Protein AF-A0A969A636-F1 (afdb_monomer_lite)

Sequence (161 aa):
MHFNLGNSLRYCGRSLQAIEFYQQSLEIAREIGDRQGEAACLGNLGIAYYALGQHQRALDFQQQSLEIDREIGDRHGEAISLFNKGNDLARVGQKWEAQAAYKAARSLYKDLGLQKEVEQCDTAIRELGQKVVVIPKQAPAIGGEPSKKRSRRRRPKWFGF

Secondary structure (DSSP, 8-state):
--HHHHHHHHHHHHHHHHHHHHHHHHHHHHHHT-HHHHHHHHHHHHHHHHHTT-HHHHHHHHHHHHHHHHHHT-HHHHHHHHHHHHHHHHHHT-HHHHHHHHHHHHHHHHHTT-HHHHHHHHHHHHHHHS-------PPP---------------------

Structure (mmCIF, N/CA/C/O backbone):
data_AF-A0A969A636-F1
#
_entry.id   AF-A0A969A636-F1
#
loop_
_atom_site.group_PDB
_atom_site.id
_atom_site.type_symbol
_atom_site.label_atom_id
_atom_site.label_alt_id
_atom_site.label_comp_id
_atom_site.label_asym_id
_atom_site.label_entity_id
_atom_site.label_seq_id
_atom_site.pdbx_PDB_ins_code
_atom_site.Cartn_x
_atom_site.Cartn_y
_atom_site.Cartn_z
_atom_site.occupancy
_atom_site.B_iso_or_equiv
_atom_site.auth_seq_id
_atom_site.auth_comp_id
_atom_site.auth_asym_id
_atom_site.auth_atom_id
_atom_site.pdbx_PDB_model_num
ATOM 1 N N . MET A 1 1 ? 15.704 27.207 -17.470 1.00 41.91 1 MET A N 1
ATOM 2 C CA . MET A 1 1 ? 15.355 25.880 -16.911 1.00 41.91 1 MET A CA 1
ATOM 3 C C . MET A 1 1 ? 14.656 26.017 -15.546 1.00 41.91 1 MET A C 1
ATOM 5 O O . MET A 1 1 ? 15.182 25.546 -14.551 1.00 41.91 1 MET A O 1
ATOM 9 N N . HIS A 1 2 ? 13.474 26.651 -15.469 1.00 50.44 2 HIS A N 1
ATOM 10 C CA . HIS A 1 2 ? 12.777 26.898 -14.182 1.00 50.44 2 HIS A CA 1
ATOM 11 C C . HIS A 1 2 ? 11.460 26.119 -14.010 1.00 50.44 2 HIS A C 1
ATOM 13 O O . HIS A 1 2 ? 10.921 26.057 -12.910 1.00 50.44 2 HIS A O 1
ATOM 19 N N . PHE A 1 3 ? 10.960 25.470 -15.068 1.00 53.16 3 PHE A N 1
ATOM 20 C CA . PHE A 1 3 ? 9.643 24.822 -15.055 1.00 53.16 3 PHE A CA 1
ATOM 21 C C . PHE A 1 3 ? 9.622 23.481 -14.291 1.00 53.16 3 PHE A C 1
ATOM 23 O O . PHE A 1 3 ? 8.619 23.130 -13.676 1.00 53.16 3 PHE A O 1
ATOM 30 N N . ASN A 1 4 ? 10.747 22.756 -14.254 1.00 57.81 4 ASN A N 1
ATOM 31 C CA . ASN A 1 4 ? 10.824 21.453 -13.581 1.00 57.81 4 ASN A CA 1
ATOM 32 C C . ASN A 1 4 ? 10.950 21.578 -12.057 1.00 57.81 4 ASN A C 1
ATOM 34 O O . ASN A 1 4 ? 10.349 20.790 -11.336 1.00 57.81 4 ASN A O 1
ATOM 38 N N . LEU A 1 5 ? 11.655 22.600 -11.556 1.00 61.03 5 LEU A N 1
ATOM 39 C CA . LEU A 1 5 ? 11.832 22.799 -10.114 1.00 61.03 5 LEU A CA 1
ATOM 40 C C . LEU A 1 5 ? 10.508 23.177 -9.431 1.00 61.03 5 LEU A C 1
ATOM 42 O O . LEU A 1 5 ? 10.182 22.631 -8.382 1.00 61.03 5 LEU A O 1
ATOM 46 N N . GLY A 1 6 ? 9.709 24.047 -10.062 1.00 65.56 6 GLY A N 1
ATOM 47 C CA . GLY A 1 6 ? 8.387 24.426 -9.554 1.00 65.56 6 GLY A CA 1
ATOM 48 C C . GLY A 1 6 ? 7.403 23.253 -9.505 1.00 65.56 6 GLY A C 1
ATOM 49 O O . GLY A 1 6 ? 6.619 23.150 -8.564 1.00 65.56 6 GLY A O 1
ATOM 50 N N . ASN A 1 7 ? 7.475 22.329 -10.469 1.00 61.97 7 ASN A N 1
ATOM 51 C CA . ASN A 1 7 ? 6.666 21.111 -10.439 1.00 61.97 7 ASN A CA 1
ATOM 52 C C . ASN A 1 7 ? 7.138 20.155 -9.341 1.00 61.97 7 ASN A C 1
ATOM 54 O O . ASN A 1 7 ? 6.311 19.739 -8.538 1.00 61.97 7 ASN A O 1
ATOM 58 N N . SER A 1 8 ? 8.439 19.874 -9.231 1.00 62.44 8 SER A N 1
ATOM 59 C CA . SER A 1 8 ? 8.969 19.005 -8.170 1.00 62.44 8 SER A CA 1
ATOM 60 C C . SER A 1 8 ? 8.663 19.533 -6.767 1.00 62.44 8 SER A C 1
ATOM 62 O O . SER A 1 8 ? 8.263 18.760 -5.902 1.00 62.44 8 SER A O 1
ATOM 64 N N . LEU A 1 9 ? 8.771 20.847 -6.545 1.00 64.31 9 LEU A N 1
ATOM 65 C CA . LEU A 1 9 ? 8.415 21.476 -5.269 1.00 64.31 9 LEU A CA 1
ATOM 66 C C . LEU A 1 9 ? 6.912 21.392 -4.984 1.00 64.31 9 LEU A C 1
ATOM 68 O O . LEU A 1 9 ? 6.524 21.078 -3.863 1.00 64.31 9 LEU A O 1
ATOM 72 N N . ARG A 1 10 ? 6.056 21.607 -5.994 1.00 63.31 10 ARG A N 1
ATOM 73 C CA . ARG A 1 10 ? 4.600 21.433 -5.854 1.00 63.31 10 ARG A CA 1
ATOM 74 C C . ARG A 1 10 ? 4.212 19.987 -5.557 1.00 63.31 10 ARG A C 1
ATOM 76 O O . ARG A 1 10 ? 3.324 19.774 -4.738 1.00 63.31 10 ARG A O 1
ATOM 83 N N . TYR A 1 11 ? 4.850 19.014 -6.206 1.00 63.75 11 TYR A N 1
ATOM 84 C CA . TYR A 1 11 ? 4.617 17.593 -5.942 1.00 63.75 11 TYR A CA 1
ATOM 85 C C . TYR A 1 11 ? 5.062 17.218 -4.529 1.00 63.75 11 TYR A C 1
ATOM 87 O O . TYR A 1 11 ? 4.274 16.650 -3.784 1.00 63.75 11 TYR A O 1
ATOM 95 N N . CYS A 1 12 ? 6.271 17.615 -4.125 1.00 68.31 12 CYS A N 1
ATOM 96 C CA . CYS A 1 12 ? 6.794 17.325 -2.792 1.00 68.31 12 CYS A CA 1
ATOM 97 C C . CYS A 1 12 ? 5.945 17.984 -1.690 1.00 68.31 12 CYS A C 1
ATOM 99 O O . CYS A 1 12 ? 5.570 17.329 -0.723 1.00 68.31 12 CYS A O 1
ATOM 101 N N . GLY A 1 13 ? 5.552 19.250 -1.878 1.00 75.50 13 GLY A N 1
ATOM 102 C CA . GLY A 1 13 ? 4.687 19.968 -0.939 1.00 75.50 13 GLY A CA 1
ATOM 103 C C . GLY A 1 13 ? 3.303 19.332 -0.783 1.00 75.50 13 GLY A C 1
ATOM 104 O O . GLY A 1 13 ? 2.821 19.194 0.336 1.00 75.50 13 GLY A O 1
ATOM 105 N N . ARG A 1 14 ? 2.687 18.872 -1.881 1.00 76.81 14 ARG A N 1
ATOM 106 C CA . ARG A 1 14 ? 1.393 18.167 -1.829 1.00 76.81 14 ARG A CA 1
ATOM 107 C C . ARG A 1 14 ? 1.501 16.797 -1.166 1.00 76.81 14 ARG A C 1
ATOM 109 O O . ARG A 1 14 ? 0.616 16.438 -0.400 1.00 76.81 14 ARG A O 1
ATOM 116 N N . SER A 1 15 ? 2.571 16.050 -1.435 1.00 77.06 15 SER A N 1
ATOM 117 C CA . SER A 1 15 ? 2.792 14.744 -0.806 1.00 77.06 15 SER A CA 1
ATOM 118 C C . SER A 1 15 ? 3.007 14.862 0.703 1.00 77.06 15 SER A C 1
ATOM 120 O O . SER A 1 15 ? 2.487 14.041 1.448 1.00 77.06 15 SER A O 1
ATOM 122 N N . LEU A 1 16 ? 3.720 15.895 1.167 1.00 84.94 16 LEU A N 1
ATOM 123 C CA . LEU A 1 16 ? 3.909 16.148 2.600 1.00 84.94 16 LEU A CA 1
ATOM 124 C C . LEU A 1 16 ? 2.592 16.514 3.297 1.00 84.94 16 LEU A C 1
ATOM 126 O O . LEU A 1 16 ? 2.274 15.929 4.326 1.00 84.94 16 LEU A O 1
ATOM 130 N N . GLN A 1 17 ? 1.788 17.393 2.693 1.00 86.38 17 GLN A N 1
ATOM 131 C CA . GLN A 1 17 ? 0.454 17.725 3.212 1.00 86.38 17 GLN A CA 1
ATOM 132 C C . GLN A 1 17 ? -0.472 16.502 3.258 1.00 86.38 17 GLN A C 1
ATOM 134 O O . GLN A 1 17 ? -1.219 16.323 4.216 1.00 86.38 17 GLN A O 1
ATOM 139 N N . ALA A 1 18 ? -0.413 15.638 2.240 1.00 86.44 18 ALA A N 1
ATOM 140 C CA . ALA A 1 18 ? -1.184 14.400 2.222 1.00 86.44 18 ALA A CA 1
ATOM 141 C C . ALA A 1 18 ? -0.760 13.448 3.352 1.00 86.44 18 ALA A C 1
ATOM 143 O O . ALA A 1 18 ? -1.617 12.842 3.983 1.00 86.44 18 ALA A O 1
ATOM 144 N N . ILE A 1 19 ? 0.542 13.343 3.640 1.00 90.69 19 ILE A N 1
ATOM 145 C CA . ILE A 1 19 ? 1.048 12.523 4.750 1.00 90.69 19 ILE A CA 1
ATOM 146 C C . ILE A 1 19 ? 0.512 13.020 6.091 1.00 90.69 19 ILE A C 1
ATOM 148 O O . ILE A 1 19 ? 0.011 12.209 6.862 1.00 90.69 19 ILE A O 1
ATOM 152 N N . GLU A 1 20 ? 0.575 14.326 6.357 1.00 90.56 20 GLU A N 1
ATOM 153 C CA . GLU A 1 20 ? 0.043 14.900 7.601 1.00 90.56 20 GLU A CA 1
ATOM 154 C C . GLU A 1 20 ? -1.457 14.610 7.751 1.00 90.56 20 GLU A C 1
ATOM 156 O O . GLU A 1 20 ? -1.899 14.144 8.800 1.00 90.56 20 GLU A O 1
ATOM 161 N N . PHE A 1 21 ? -2.230 14.800 6.677 1.00 91.44 21 PHE A N 1
ATOM 162 C CA . PHE A 1 21 ? -3.664 14.520 6.679 1.00 91.44 21 PHE A CA 1
ATOM 163 C C . PHE A 1 21 ? -3.973 13.037 6.928 1.00 91.44 21 PHE A C 1
ATOM 165 O O . PHE A 1 21 ? -4.818 12.711 7.760 1.00 91.44 21 PHE A O 1
ATOM 172 N N . TYR A 1 22 ? -3.279 12.121 6.246 1.00 92.19 22 TYR A N 1
ATOM 173 C CA . TYR A 1 22 ? -3.500 10.689 6.444 1.00 92.19 22 TYR A CA 1
ATOM 174 C C . TYR A 1 22 ? -3.017 10.202 7.814 1.00 92.19 22 TYR A C 1
ATOM 176 O O . TYR A 1 22 ? -3.615 9.277 8.351 1.00 92.19 22 TYR A O 1
ATOM 184 N N . GLN A 1 23 ? -1.993 10.820 8.413 1.00 93.12 23 GLN A N 1
ATOM 185 C CA . GLN A 1 23 ? -1.573 10.517 9.787 1.00 93.12 23 GLN A CA 1
ATOM 186 C C . GLN A 1 23 ? -2.629 10.939 10.814 1.00 93.12 23 GLN A C 1
ATOM 188 O O . GLN A 1 23 ? -2.949 10.154 11.701 1.00 93.12 23 GLN A O 1
ATOM 193 N N . GLN A 1 24 ? -3.214 12.129 10.663 1.00 93.56 24 GLN A N 1
ATOM 194 C CA . GLN A 1 24 ? -4.324 12.574 11.515 1.00 93.56 24 GLN A CA 1
ATOM 195 C C . GLN A 1 24 ? -5.556 11.681 11.342 1.00 93.56 24 GLN A C 1
ATOM 197 O O . GLN A 1 24 ? -6.162 11.246 12.317 1.00 93.56 24 GLN A O 1
ATOM 202 N N . SER A 1 25 ? -5.906 11.357 10.095 1.00 92.00 25 SER A N 1
ATOM 203 C CA . SER A 1 25 ? -7.023 10.456 9.802 1.00 92.00 25 SER A CA 1
ATOM 204 C C . SER A 1 25 ? -6.790 9.052 10.365 1.00 92.00 25 SER A C 1
ATOM 206 O O . SER A 1 25 ? -7.736 8.414 10.817 1.00 92.00 25 SER A O 1
ATOM 208 N N . LEU A 1 26 ? -5.542 8.576 10.365 1.00 93.44 26 LEU A N 1
ATOM 209 C CA . LEU A 1 26 ? -5.160 7.296 10.955 1.00 93.44 26 LEU A CA 1
ATOM 210 C C . LEU A 1 26 ? -5.355 7.285 12.475 1.00 93.44 26 LEU A C 1
ATOM 212 O O . LEU A 1 26 ? -5.851 6.302 13.019 1.00 93.44 26 LEU A O 1
ATOM 216 N N . GLU A 1 27 ? -4.961 8.361 13.156 1.00 94.38 27 GLU A N 1
ATOM 217 C CA . GLU A 1 27 ? -5.154 8.513 14.601 1.00 94.38 27 GLU A CA 1
ATOM 218 C C . GLU A 1 27 ? -6.644 8.488 14.956 1.00 94.38 27 GLU A C 1
ATOM 220 O O . GLU A 1 27 ? -7.061 7.674 15.776 1.00 94.38 27 GLU A O 1
ATOM 225 N N . ILE A 1 28 ? -7.464 9.257 14.233 1.00 93.38 28 ILE A N 1
ATOM 226 C CA . ILE A 1 28 ? -8.921 9.271 14.417 1.00 93.38 28 ILE A CA 1
ATOM 227 C C . ILE A 1 28 ? -9.524 7.885 14.159 1.00 93.38 28 ILE A C 1
ATOM 229 O O . ILE A 1 28 ? -10.324 7.411 14.962 1.00 93.38 28 ILE A O 1
ATOM 233 N N . ALA A 1 29 ? -9.139 7.212 13.066 1.00 93.44 29 ALA A N 1
ATOM 234 C CA . ALA A 1 29 ? -9.637 5.875 12.738 1.00 93.44 29 ALA A CA 1
ATOM 235 C C . ALA A 1 29 ? -9.331 4.863 13.857 1.00 93.44 29 ALA A C 1
ATOM 237 O O . ALA A 1 29 ? -10.194 4.064 14.223 1.00 93.44 29 ALA A O 1
ATOM 238 N N . ARG A 1 30 ? -8.138 4.945 14.459 1.00 92.81 30 ARG A N 1
ATOM 239 C CA . ARG A 1 30 ? -7.753 4.123 15.617 1.00 92.81 30 ARG A CA 1
ATOM 240 C C . ARG A 1 30 ? -8.559 4.454 16.867 1.00 92.81 30 ARG A C 1
ATOM 242 O O . ARG A 1 30 ? -8.981 3.534 17.562 1.00 92.81 30 ARG A O 1
ATOM 249 N N . GLU A 1 31 ? -8.789 5.734 17.146 1.00 94.62 31 GLU A N 1
ATOM 250 C CA . GLU A 1 31 ? -9.565 6.181 18.310 1.00 94.62 31 GLU A CA 1
ATOM 251 C C . GLU A 1 31 ? -11.020 5.706 18.261 1.00 94.62 31 GLU A C 1
ATOM 253 O O . GLU A 1 31 ? -11.566 5.278 19.278 1.00 94.62 31 GLU A O 1
ATOM 258 N N . ILE A 1 32 ? -11.644 5.748 17.081 1.00 94.25 32 ILE A N 1
ATOM 259 C CA . ILE A 1 32 ? -13.039 5.317 16.900 1.00 94.25 32 ILE A CA 1
ATOM 260 C C . ILE A 1 32 ? -13.179 3.810 16.632 1.00 94.25 32 ILE A C 1
ATOM 262 O O . ILE A 1 32 ? -14.301 3.309 16.557 1.00 94.25 32 ILE A O 1
ATOM 266 N N . GLY A 1 33 ? -12.064 3.086 16.481 1.00 92.75 33 GLY A N 1
ATOM 267 C CA . GLY A 1 33 ? -12.043 1.652 16.180 1.00 92.75 33 GLY A CA 1
ATOM 268 C C . GLY A 1 33 ? -12.435 1.289 14.741 1.00 92.75 33 GLY A C 1
ATOM 269 O O . GLY A 1 33 ? -12.824 0.150 14.486 1.00 92.75 33 GLY A O 1
ATOM 270 N N . ASP A 1 34 ? -12.340 2.227 13.795 1.00 94.12 34 ASP A N 1
ATOM 271 C CA . ASP A 1 34 ? -12.597 1.981 12.374 1.00 94.12 34 ASP A CA 1
ATOM 272 C C . ASP A 1 34 ? -11.384 1.313 11.712 1.00 94.12 34 ASP A C 1
ATOM 274 O O . ASP A 1 34 ? -10.489 1.964 11.171 1.00 94.12 34 ASP A O 1
ATOM 278 N N . ARG A 1 35 ? -11.362 -0.022 11.748 1.00 93.38 35 ARG A N 1
ATOM 279 C CA . ARG A 1 35 ? -10.281 -0.830 11.160 1.00 93.38 35 ARG A CA 1
ATOM 280 C C . ARG A 1 35 ? -10.201 -0.686 9.638 1.00 93.38 35 ARG A C 1
ATOM 282 O O . ARG A 1 35 ? -9.104 -0.698 9.087 1.00 93.38 35 ARG A O 1
ATOM 289 N N . GLN A 1 36 ? -11.330 -0.508 8.953 1.00 92.50 36 GLN A N 1
ATOM 290 C CA . GLN A 1 36 ? -11.332 -0.332 7.500 1.00 92.50 36 GLN A CA 1
ATOM 291 C C . GLN A 1 36 ? -10.747 1.036 7.118 1.00 92.50 36 GLN A C 1
ATOM 293 O O . GLN A 1 36 ? -9.903 1.130 6.224 1.00 92.50 36 GLN A O 1
ATOM 298 N N . GLY A 1 37 ? -11.138 2.090 7.839 1.00 92.12 37 GLY A N 1
ATOM 299 C CA . GLY A 1 37 ? -10.539 3.418 7.718 1.00 92.12 37 GLY A CA 1
ATOM 300 C C . GLY A 1 37 ? -9.046 3.420 8.052 1.00 92.12 37 GLY A C 1
ATOM 301 O O . GLY A 1 37 ? -8.261 4.056 7.345 1.00 92.12 37 GLY A O 1
ATOM 302 N N . GLU A 1 38 ? -8.631 2.661 9.070 1.00 93.88 38 GLU A N 1
ATOM 303 C CA . GLU A 1 38 ? -7.224 2.494 9.446 1.00 93.88 38 GLU A CA 1
ATOM 304 C C . GLU A 1 38 ? -6.403 1.897 8.293 1.00 93.88 38 GLU A C 1
ATOM 306 O O . GLU A 1 38 ? -5.398 2.486 7.877 1.00 93.88 38 GLU A O 1
ATOM 311 N N . ALA A 1 39 ? -6.859 0.775 7.725 1.00 94.38 39 ALA A N 1
ATOM 312 C CA . ALA A 1 39 ? -6.190 0.111 6.607 1.00 94.38 39 ALA A CA 1
ATOM 313 C C . ALA A 1 39 ? -6.077 1.025 5.379 1.00 94.38 39 ALA A C 1
ATOM 315 O O . ALA A 1 39 ? -4.999 1.131 4.785 1.00 94.38 39 ALA A O 1
ATOM 316 N N . ALA A 1 40 ? -7.149 1.750 5.043 1.00 92.69 40 ALA A N 1
ATOM 317 C CA . ALA A 1 40 ? -7.160 2.695 3.930 1.00 92.69 40 ALA A CA 1
ATOM 318 C C . ALA A 1 40 ? -6.175 3.860 4.141 1.00 92.69 40 ALA A C 1
ATOM 320 O O . ALA A 1 40 ? -5.446 4.239 3.218 1.00 92.69 40 ALA A O 1
ATOM 321 N N . CYS A 1 41 ? -6.108 4.418 5.355 1.00 93.75 41 CYS A N 1
ATOM 322 C CA . CYS A 1 41 ? -5.159 5.484 5.687 1.00 93.75 41 CYS A CA 1
ATOM 323 C C . CYS A 1 41 ? -3.708 5.002 5.571 1.00 93.75 41 CYS A C 1
ATOM 325 O O . CYS A 1 41 ? -2.872 5.699 4.992 1.00 93.75 41 CYS A O 1
ATOM 327 N N . LEU A 1 42 ? -3.411 3.794 6.058 1.00 94.88 42 LEU A N 1
ATOM 328 C CA . LEU A 1 42 ? -2.083 3.184 5.953 1.00 94.88 42 LEU A CA 1
ATOM 329 C C . LEU A 1 42 ? -1.683 2.938 4.492 1.00 94.88 42 LEU A C 1
ATOM 331 O O . LEU A 1 42 ? -0.586 3.323 4.088 1.00 94.88 42 LEU A O 1
ATOM 335 N N . GLY A 1 43 ? -2.578 2.387 3.668 1.00 92.69 43 GLY A N 1
ATOM 336 C CA . GLY A 1 43 ? -2.317 2.183 2.240 1.00 92.69 43 GLY A CA 1
ATOM 337 C C . GLY A 1 43 ? -2.013 3.497 1.507 1.00 92.69 43 GLY A C 1
ATOM 338 O O . GLY A 1 43 ? -1.060 3.580 0.724 1.00 92.69 43 GLY A O 1
ATOM 339 N N . ASN A 1 44 ? -2.761 4.558 1.828 1.00 92.75 44 ASN A N 1
ATOM 340 C CA . ASN A 1 44 ? -2.554 5.899 1.277 1.00 92.75 44 ASN A CA 1
ATOM 341 C C . ASN A 1 44 ? -1.243 6.549 1.743 1.00 92.75 44 ASN A C 1
ATOM 343 O O . ASN A 1 44 ? -0.552 7.178 0.935 1.00 92.75 44 ASN A O 1
ATOM 347 N N . LEU A 1 45 ? -0.853 6.361 3.009 1.00 93.25 45 LEU A N 1
ATOM 348 C CA . LEU A 1 45 ? 0.469 6.761 3.500 1.00 93.25 45 LEU A CA 1
ATOM 349 C C . LEU A 1 45 ? 1.572 6.049 2.722 1.00 93.25 45 LEU A C 1
ATOM 351 O O . LEU A 1 45 ? 2.522 6.698 2.280 1.00 93.25 45 LEU A O 1
ATOM 355 N N . GLY A 1 46 ? 1.420 4.745 2.481 1.00 93.62 46 GLY A N 1
ATOM 356 C CA . GLY A 1 46 ? 2.358 3.980 1.669 1.00 93.62 46 GLY A CA 1
ATOM 357 C C . GLY A 1 46 ? 2.533 4.570 0.265 1.00 93.62 46 GLY A C 1
ATOM 358 O O . GLY A 1 46 ? 3.659 4.811 -0.169 1.00 93.62 46 GLY A O 1
ATOM 359 N N . ILE A 1 47 ? 1.435 4.912 -0.415 1.00 91.12 47 ILE A N 1
ATOM 360 C CA . ILE A 1 47 ? 1.471 5.559 -1.740 1.00 91.12 47 ILE A CA 1
ATOM 361 C C . ILE A 1 47 ? 2.160 6.933 -1.678 1.00 91.12 47 ILE A C 1
ATOM 363 O O . ILE A 1 47 ? 2.972 7.266 -2.548 1.00 91.12 47 ILE A O 1
ATOM 367 N N . ALA A 1 48 ? 1.875 7.737 -0.652 1.00 90.38 48 ALA A N 1
ATOM 368 C CA . ALA A 1 48 ? 2.487 9.053 -0.494 1.00 90.38 48 ALA A CA 1
ATOM 369 C C . ALA A 1 48 ? 4.008 8.956 -0.265 1.00 90.38 48 ALA A C 1
ATOM 371 O O . ALA A 1 48 ? 4.777 9.699 -0.882 1.00 90.38 48 ALA A O 1
ATOM 372 N N . TYR A 1 49 ? 4.464 7.998 0.550 1.00 91.12 49 TYR A N 1
ATOM 373 C CA . TYR A 1 49 ? 5.892 7.736 0.747 1.00 91.12 49 TYR A CA 1
ATOM 374 C C . TYR A 1 49 ? 6.567 7.155 -0.500 1.00 91.12 49 TYR A C 1
ATOM 376 O O . TYR A 1 49 ? 7.701 7.545 -0.797 1.00 91.12 49 TYR A O 1
ATOM 384 N N . TYR A 1 50 ? 5.877 6.315 -1.279 1.00 88.50 50 TYR A N 1
ATOM 385 C CA . TYR A 1 50 ? 6.360 5.863 -2.588 1.00 88.50 50 TYR A CA 1
ATOM 386 C C . TYR A 1 50 ? 6.599 7.048 -3.532 1.00 88.50 50 TYR A C 1
ATOM 388 O O . TYR A 1 50 ? 7.654 7.131 -4.164 1.00 88.50 50 TYR A O 1
ATOM 396 N N . ALA A 1 51 ? 5.670 8.010 -3.580 1.00 87.56 51 ALA A N 1
ATOM 397 C CA . ALA A 1 51 ? 5.804 9.219 -4.396 1.00 87.56 51 ALA A CA 1
ATOM 398 C C . ALA A 1 51 ? 6.969 10.126 -3.952 1.00 87.56 51 ALA A C 1
ATOM 400 O O . ALA A 1 51 ? 7.544 10.839 -4.774 1.00 87.56 51 ALA A O 1
ATOM 401 N N . LEU A 1 52 ? 7.346 10.079 -2.670 1.00 87.62 52 LEU A N 1
ATOM 402 C CA . LEU A 1 52 ? 8.530 10.757 -2.129 1.00 87.62 52 LEU A CA 1
ATOM 403 C C . LEU A 1 52 ? 9.839 9.968 -2.323 1.00 87.62 52 LEU A C 1
ATOM 405 O O . LEU A 1 52 ? 10.898 10.443 -1.913 1.00 87.62 52 LEU A O 1
ATOM 409 N N . GLY A 1 53 ? 9.788 8.768 -2.911 1.00 87.12 53 GLY A N 1
ATOM 410 C CA . GLY A 1 53 ? 10.943 7.879 -3.077 1.00 87.12 53 GLY A CA 1
ATOM 411 C C . GLY A 1 53 ? 11.374 7.155 -1.795 1.00 87.12 53 GLY A C 1
ATOM 412 O O . GLY A 1 53 ? 12.418 6.506 -1.769 1.00 87.12 53 GLY A O 1
ATOM 413 N N . GLN A 1 54 ? 10.587 7.240 -0.719 1.00 90.31 54 GLN A N 1
ATOM 414 C CA . GLN A 1 54 ? 10.859 6.579 0.561 1.00 90.31 54 GLN A CA 1
ATOM 415 C C . GLN A 1 54 ? 10.261 5.166 0.574 1.00 90.31 54 GLN A C 1
ATOM 417 O O . GLN A 1 54 ? 9.404 4.842 1.395 1.00 90.31 54 GLN A O 1
ATOM 422 N N . HIS A 1 55 ? 10.730 4.314 -0.339 1.00 90.62 55 HIS A N 1
ATOM 423 C CA . HIS A 1 55 ? 10.166 2.979 -0.583 1.00 90.62 55 HIS A CA 1
ATOM 424 C C . HIS A 1 55 ? 10.176 2.066 0.650 1.00 90.62 55 HIS A C 1
ATOM 426 O O . HIS A 1 55 ? 9.239 1.306 0.849 1.00 90.62 55 HIS A O 1
ATOM 432 N N . GLN A 1 56 ? 11.184 2.169 1.523 1.00 90.75 56 GLN A N 1
ATOM 433 C CA . GLN A 1 56 ? 11.226 1.352 2.741 1.00 90.75 56 GLN A CA 1
ATOM 434 C C . GLN A 1 56 ? 10.082 1.690 3.705 1.00 90.75 56 GLN A C 1
ATOM 436 O O . GLN A 1 56 ? 9.433 0.790 4.219 1.00 90.75 56 GLN A O 1
ATOM 441 N N . ARG A 1 57 ? 9.785 2.984 3.894 1.00 91.19 57 ARG A N 1
ATOM 442 C CA . ARG A 1 57 ? 8.638 3.406 4.710 1.00 91.19 57 ARG A CA 1
ATOM 443 C C . ARG A 1 57 ? 7.323 3.021 4.053 1.00 91.19 57 ARG A C 1
ATOM 445 O O . ARG A 1 57 ? 6.401 2.615 4.746 1.00 91.19 57 ARG A O 1
ATOM 452 N N . ALA A 1 58 ? 7.241 3.139 2.728 1.00 92.50 58 ALA A N 1
ATOM 453 C CA . ALA A 1 58 ? 6.064 2.709 1.992 1.00 92.50 58 ALA A CA 1
ATOM 454 C C . ALA A 1 58 ? 5.763 1.223 2.240 1.00 92.50 58 ALA A C 1
ATOM 456 O O . ALA A 1 58 ? 4.635 0.905 2.603 1.00 92.50 58 ALA A O 1
ATOM 457 N N . LEU A 1 59 ? 6.777 0.348 2.190 1.00 93.62 59 LEU A N 1
ATOM 458 C CA . LEU A 1 59 ? 6.633 -1.074 2.526 1.00 93.62 59 LEU A CA 1
ATOM 459 C C . LEU A 1 59 ? 6.076 -1.303 3.930 1.00 93.62 59 LEU A C 1
ATOM 461 O O . LEU A 1 59 ? 5.182 -2.133 4.086 1.00 93.62 59 LEU A O 1
ATOM 465 N N . ASP A 1 60 ? 6.576 -0.574 4.928 1.00 94.94 60 ASP A N 1
ATOM 466 C CA . ASP A 1 60 ? 6.114 -0.713 6.311 1.00 94.94 60 ASP A CA 1
ATOM 467 C C . ASP A 1 60 ? 4.619 -0.366 6.430 1.00 94.94 60 ASP A C 1
ATOM 469 O O . ASP A 1 60 ? 3.858 -1.086 7.077 1.00 94.94 60 ASP A O 1
ATOM 473 N N . PHE A 1 61 ? 4.173 0.699 5.755 1.00 95.38 61 PHE A N 1
ATOM 474 C CA . PHE A 1 61 ? 2.763 1.097 5.733 1.00 95.38 61 PHE A CA 1
ATOM 475 C C . PHE A 1 61 ? 1.880 0.135 4.928 1.00 95.38 61 PHE A C 1
ATOM 477 O O . PHE A 1 61 ? 0.799 -0.220 5.397 1.00 95.38 61 PHE A O 1
ATOM 484 N N . GLN A 1 62 ? 2.340 -0.340 3.763 1.00 93.50 62 GLN A N 1
ATOM 485 C CA . GLN A 1 62 ? 1.610 -1.351 2.987 1.00 93.50 62 GLN A CA 1
ATOM 486 C C . GLN A 1 62 ? 1.480 -2.668 3.768 1.00 93.50 62 GLN A C 1
ATOM 488 O O . GLN A 1 62 ? 0.462 -3.346 3.667 1.00 93.50 62 GLN A O 1
ATOM 493 N N . GLN A 1 63 ? 2.485 -3.034 4.570 1.00 94.75 63 GLN A N 1
ATOM 494 C CA . GLN A 1 63 ? 2.444 -4.230 5.410 1.00 94.75 63 GLN A CA 1
ATOM 495 C C . GLN A 1 63 ? 1.439 -4.092 6.563 1.00 94.75 63 GLN A C 1
ATOM 497 O O . GLN A 1 63 ? 0.678 -5.025 6.802 1.00 94.75 63 GLN A O 1
ATOM 502 N N . GLN A 1 64 ? 1.387 -2.936 7.231 1.00 95.06 64 GLN A N 1
ATOM 503 C CA . GLN A 1 64 ? 0.381 -2.678 8.270 1.00 95.06 64 GLN A CA 1
ATOM 504 C C . GLN A 1 64 ? -1.044 -2.669 7.696 1.00 95.06 64 GLN A C 1
ATOM 506 O O . GLN A 1 64 ? -1.945 -3.255 8.288 1.00 95.06 64 GLN A O 1
ATOM 511 N N . SER A 1 65 ? -1.240 -2.046 6.528 1.00 94.50 65 SER A N 1
ATOM 512 C CA . SER A 1 65 ? -2.523 -2.060 5.813 1.00 94.50 65 SER A CA 1
ATOM 513 C C . SER A 1 65 ? -2.957 -3.497 5.494 1.00 94.50 65 SER A C 1
ATOM 515 O O . SER A 1 65 ? -4.047 -3.911 5.877 1.00 94.50 65 SER A O 1
ATOM 517 N N . LEU A 1 66 ? -2.041 -4.303 4.941 1.00 93.94 66 LEU A N 1
ATOM 518 C CA . LEU A 1 66 ? -2.271 -5.712 4.618 1.00 93.94 66 LEU A CA 1
ATOM 519 C C . LEU A 1 66 ? -2.689 -6.562 5.827 1.00 93.94 66 LEU A C 1
ATOM 521 O O . LEU A 1 66 ? -3.514 -7.466 5.697 1.00 93.94 66 LEU A O 1
ATOM 525 N N . GLU A 1 67 ? -2.077 -6.334 6.988 1.00 95.69 67 GLU A N 1
ATOM 526 C CA . GLU A 1 67 ? -2.405 -7.061 8.218 1.00 95.69 67 GLU A CA 1
ATOM 527 C C . GLU A 1 67 ? -3.833 -6.774 8.675 1.00 95.69 67 GLU A C 1
ATOM 529 O O . GLU A 1 67 ? -4.562 -7.709 9.009 1.00 95.69 67 GLU A O 1
ATOM 534 N N . ILE A 1 68 ? -4.253 -5.510 8.613 1.00 94.06 68 ILE A N 1
ATOM 535 C CA . ILE A 1 68 ? -5.609 -5.112 8.990 1.00 94.06 68 ILE A CA 1
ATOM 536 C C . ILE A 1 68 ? -6.626 -5.605 7.960 1.00 94.06 68 ILE A C 1
ATOM 538 O O . ILE A 1 68 ? -7.640 -6.174 8.354 1.00 94.06 68 ILE A O 1
ATOM 542 N N . ASP A 1 69 ? -6.340 -5.473 6.660 1.00 94.00 69 ASP A N 1
ATOM 543 C CA . ASP A 1 69 ? -7.200 -5.985 5.583 1.00 94.00 69 ASP A CA 1
ATOM 544 C C . ASP A 1 69 ? -7.483 -7.485 5.763 1.00 94.00 69 ASP A C 1
ATOM 546 O O . ASP A 1 69 ? -8.618 -7.945 5.624 1.00 94.00 69 ASP A O 1
ATOM 550 N N . ARG A 1 70 ? -6.462 -8.262 6.151 1.00 93.75 70 ARG A N 1
ATOM 551 C CA . ARG A 1 70 ? -6.609 -9.691 6.467 1.00 93.75 70 ARG A CA 1
ATOM 552 C C . ARG A 1 70 ? -7.422 -9.949 7.725 1.00 93.75 70 ARG A C 1
ATOM 554 O O . ARG A 1 70 ? -8.187 -10.909 7.751 1.00 93.75 70 ARG A O 1
ATOM 561 N N . GLU A 1 71 ? -7.245 -9.130 8.755 1.00 94.19 71 GLU A N 1
ATOM 562 C CA . GLU A 1 71 ? -7.988 -9.244 10.010 1.00 94.19 71 GLU A CA 1
ATOM 563 C C . GLU A 1 71 ? -9.486 -9.004 9.803 1.00 94.19 71 GLU A C 1
ATOM 565 O O . GLU A 1 71 ? -10.306 -9.761 10.322 1.00 94.19 71 GLU A O 1
ATOM 570 N N . ILE A 1 72 ? -9.846 -7.994 9.008 1.00 94.25 72 ILE A N 1
ATOM 571 C CA . ILE A 1 72 ? -11.248 -7.663 8.711 1.00 94.25 72 ILE A CA 1
ATOM 572 C C . ILE A 1 72 ? -11.832 -8.494 7.558 1.00 94.25 72 ILE A C 1
ATOM 574 O O . ILE A 1 72 ? -13.037 -8.450 7.316 1.00 94.25 72 ILE A O 1
ATOM 578 N N . GLY A 1 73 ? -10.997 -9.258 6.847 1.00 92.81 73 GLY A N 1
ATOM 579 C CA . GLY A 1 73 ? -11.398 -10.067 5.695 1.00 92.81 73 GLY A CA 1
ATOM 580 C C . GLY A 1 73 ? -11.658 -9.261 4.415 1.00 92.81 73 GLY A C 1
ATOM 581 O O . GLY A 1 73 ? -12.352 -9.752 3.519 1.00 92.81 73 GLY A O 1
ATOM 582 N N . ASP A 1 74 ? -11.113 -8.046 4.302 1.00 93.50 74 ASP A N 1
ATOM 583 C CA . ASP A 1 74 ? -11.202 -7.229 3.091 1.00 93.50 74 ASP A CA 1
ATOM 584 C C . ASP A 1 74 ? -10.233 -7.751 2.024 1.00 93.50 74 ASP A C 1
ATOM 586 O O . ASP A 1 74 ? -9.068 -7.366 1.918 1.00 93.50 74 ASP A O 1
ATOM 590 N N . ARG A 1 75 ? -10.751 -8.643 1.180 1.00 93.00 75 ARG A N 1
ATOM 591 C CA . ARG A 1 75 ? -9.997 -9.238 0.070 1.00 93.00 75 ARG A CA 1
ATOM 592 C C . ARG A 1 75 ? -9.564 -8.216 -0.980 1.00 93.00 75 ARG A C 1
ATOM 594 O O . ARG A 1 75 ? -8.584 -8.454 -1.685 1.00 93.00 75 ARG A O 1
ATOM 601 N N . HIS A 1 76 ? -10.326 -7.136 -1.146 1.00 92.69 76 HIS A N 1
ATOM 602 C CA . HIS A 1 76 ? -10.020 -6.103 -2.128 1.00 92.69 76 HIS A CA 1
ATOM 603 C C . HIS A 1 76 ? -8.898 -5.200 -1.614 1.00 92.69 76 HIS A C 1
ATOM 605 O O . HIS A 1 76 ? -7.929 -4.974 -2.342 1.00 92.69 76 HIS A O 1
ATOM 611 N N . GLY A 1 77 ? -8.984 -4.775 -0.349 1.00 91.69 77 GLY A N 1
ATOM 612 C CA . GLY A 1 77 ? -7.896 -4.106 0.367 1.00 91.69 77 GLY A CA 1
ATOM 613 C C . GLY A 1 77 ? -6.610 -4.933 0.332 1.00 91.69 77 GLY A C 1
ATOM 614 O O . GLY A 1 77 ? -5.584 -4.457 -0.155 1.00 91.69 77 GLY A O 1
ATOM 615 N N . GLU A 1 78 ? -6.697 -6.227 0.669 1.00 93.81 78 GLU A N 1
ATOM 616 C CA . GLU A 1 78 ? -5.548 -7.141 0.653 1.00 93.81 78 GLU A CA 1
ATOM 617 C C . GLU A 1 78 ? -4.853 -7.171 -0.724 1.00 93.81 78 GLU A C 1
ATOM 619 O O . GLU A 1 78 ? -3.622 -7.108 -0.823 1.00 93.81 78 GLU A O 1
ATOM 624 N N . ALA A 1 79 ? -5.635 -7.231 -1.807 1.00 94.31 79 ALA A N 1
ATOM 625 C CA . ALA A 1 79 ? -5.113 -7.245 -3.170 1.00 94.31 79 ALA A CA 1
ATOM 626 C C . ALA A 1 79 ? -4.402 -5.933 -3.544 1.00 94.31 79 ALA A C 1
ATOM 628 O O . ALA A 1 79 ? -3.335 -5.968 -4.169 1.00 94.31 79 ALA A O 1
ATOM 629 N N . ILE A 1 80 ? -4.955 -4.787 -3.135 1.00 93.56 80 ILE A N 1
ATOM 630 C CA . ILE A 1 80 ? -4.359 -3.463 -3.356 1.00 93.56 80 ILE A CA 1
ATOM 631 C C . ILE A 1 80 ? -3.046 -3.334 -2.587 1.00 9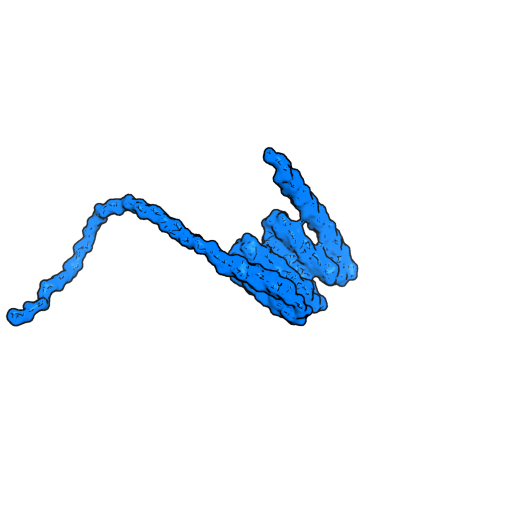3.56 80 ILE A C 1
ATOM 633 O O . ILE A 1 80 ? -2.022 -2.976 -3.177 1.00 93.56 80 ILE A O 1
ATOM 637 N N . SER A 1 81 ? -3.053 -3.679 -1.302 1.00 93.50 81 SER A N 1
ATOM 638 C CA . SER A 1 81 ? -1.887 -3.624 -0.419 1.00 93.50 81 SER A CA 1
ATOM 639 C C . SER A 1 81 ? -0.745 -4.503 -0.951 1.00 93.50 81 SER A C 1
ATOM 641 O O . SER A 1 81 ? 0.405 -4.062 -1.038 1.00 93.50 81 SER A O 1
ATOM 643 N N . LEU A 1 82 ? -1.050 -5.717 -1.432 1.00 94.44 82 LEU A N 1
ATOM 644 C CA . LEU A 1 82 ? -0.071 -6.602 -2.082 1.00 94.44 82 LEU A CA 1
ATOM 645 C C . LEU A 1 82 ? 0.463 -6.045 -3.406 1.00 94.44 82 LEU A C 1
ATOM 647 O O . LEU A 1 82 ? 1.660 -6.163 -3.681 1.00 94.44 82 LEU A O 1
ATOM 651 N N . PHE A 1 83 ? -0.394 -5.440 -4.229 1.00 94.12 83 PHE A N 1
ATOM 652 C CA . PHE A 1 83 ? 0.030 -4.829 -5.488 1.00 94.12 83 PHE A CA 1
ATOM 653 C C . PHE A 1 83 ? 0.969 -3.640 -5.244 1.00 94.12 83 PHE A C 1
ATOM 655 O O . PHE A 1 83 ? 2.043 -3.560 -5.843 1.00 94.12 83 PHE A O 1
ATOM 662 N N . ASN A 1 84 ? 0.619 -2.757 -4.308 1.00 93.06 84 ASN A N 1
ATOM 663 C CA . ASN A 1 84 ? 1.449 -1.613 -3.934 1.00 93.06 84 ASN A CA 1
ATOM 664 C C . ASN A 1 84 ? 2.778 -2.050 -3.314 1.00 93.06 84 ASN A C 1
ATOM 666 O O . ASN A 1 84 ? 3.830 -1.561 -3.723 1.00 93.06 84 ASN A O 1
ATOM 670 N N . LYS A 1 85 ? 2.756 -3.057 -2.433 1.00 93.94 85 LYS A N 1
ATOM 671 C CA . LYS A 1 85 ? 3.974 -3.687 -1.911 1.00 93.94 85 LYS A CA 1
ATOM 672 C C . LYS A 1 85 ? 4.860 -4.225 -3.040 1.00 93.94 85 LYS A C 1
ATOM 674 O O . LYS A 1 85 ? 6.077 -4.060 -3.001 1.00 93.94 85 LYS A O 1
ATOM 679 N N . GLY A 1 86 ? 4.269 -4.828 -4.074 1.00 93.19 86 GLY A N 1
ATOM 680 C CA . GLY A 1 86 ? 4.989 -5.250 -5.277 1.00 93.19 86 GLY A CA 1
ATOM 681 C C . GLY A 1 86 ? 5.697 -4.092 -5.992 1.00 93.19 86 GLY A C 1
ATOM 682 O O . GLY A 1 86 ? 6.863 -4.236 -6.373 1.00 93.19 86 GLY A O 1
ATOM 683 N N . ASN A 1 87 ? 5.041 -2.932 -6.108 1.00 91.81 87 ASN A N 1
ATOM 684 C CA . ASN A 1 87 ? 5.628 -1.722 -6.699 1.00 91.81 87 ASN A CA 1
ATOM 685 C C . ASN A 1 87 ? 6.817 -1.210 -5.879 1.00 91.81 87 ASN A C 1
ATOM 687 O O . ASN A 1 87 ? 7.871 -0.899 -6.440 1.00 91.81 87 ASN A O 1
ATOM 691 N N . ASP A 1 88 ? 6.677 -1.158 -4.556 1.00 91.12 88 ASP A N 1
ATOM 692 C CA . ASP A 1 88 ? 7.748 -0.745 -3.651 1.00 91.12 88 ASP A CA 1
ATOM 693 C C . ASP A 1 88 ? 8.957 -1.695 -3.724 1.00 91.12 88 ASP A C 1
ATOM 695 O O . ASP A 1 88 ? 10.093 -1.254 -3.923 1.00 91.12 88 ASP A O 1
ATOM 699 N N . LEU A 1 89 ? 8.727 -3.012 -3.660 1.00 91.50 89 LEU A N 1
ATOM 700 C CA . LEU A 1 89 ? 9.777 -4.035 -3.767 1.00 91.50 89 LEU A CA 1
ATOM 701 C C . LEU A 1 89 ? 10.507 -3.970 -5.115 1.00 91.50 89 LEU A C 1
ATOM 703 O O . LEU A 1 89 ? 11.732 -4.127 -5.178 1.00 91.50 89 LEU A O 1
ATOM 707 N N . ALA A 1 90 ? 9.775 -3.691 -6.197 1.00 89.69 90 ALA A N 1
ATOM 708 C CA . ALA A 1 90 ? 10.352 -3.494 -7.520 1.00 89.69 90 ALA A CA 1
ATOM 709 C C . ALA A 1 90 ? 11.331 -2.308 -7.544 1.00 89.69 90 ALA A C 1
ATOM 711 O O . ALA A 1 90 ? 12.385 -2.405 -8.178 1.00 89.69 90 ALA A O 1
ATOM 712 N N . ARG A 1 91 ? 11.024 -1.218 -6.824 1.00 88.81 91 ARG A N 1
ATOM 713 C CA . ARG A 1 91 ? 11.908 -0.045 -6.694 1.00 88.81 91 ARG A CA 1
ATOM 714 C C . ARG A 1 91 ? 13.131 -0.306 -5.826 1.00 88.81 91 ARG A C 1
ATOM 716 O O . ARG A 1 91 ? 14.211 0.164 -6.168 1.00 88.81 91 ARG A O 1
ATOM 723 N N . VAL A 1 92 ? 12.981 -1.082 -4.752 1.00 88.50 92 VAL A N 1
ATOM 724 C CA . VAL A 1 92 ? 14.098 -1.504 -3.883 1.00 88.50 92 VAL A CA 1
ATOM 725 C C . VAL A 1 92 ? 15.020 -2.515 -4.590 1.00 88.50 92 VAL A C 1
ATOM 727 O O . VAL A 1 92 ? 16.161 -2.720 -4.185 1.00 88.50 92 VAL A O 1
ATOM 730 N N . GLY A 1 93 ? 14.567 -3.115 -5.696 1.00 85.88 93 GLY A N 1
ATOM 731 C CA . GLY A 1 93 ? 15.337 -4.071 -6.497 1.00 85.88 93 GLY A CA 1
ATOM 732 C C . GLY A 1 93 ? 15.118 -5.532 -6.095 1.00 85.88 93 GLY A C 1
ATOM 733 O O . GLY A 1 93 ? 15.750 -6.429 -6.656 1.00 85.88 93 GLY A O 1
ATOM 734 N N . GLN A 1 94 ? 14.182 -5.799 -5.183 1.00 88.88 94 GLN A N 1
ATOM 735 C CA . GLN A 1 94 ? 13.806 -7.141 -4.736 1.00 88.88 94 GLN A CA 1
ATOM 736 C C . GLN A 1 94 ? 12.791 -7.763 -5.703 1.00 88.88 94 GLN A C 1
ATOM 738 O O . GLN A 1 94 ? 11.619 -7.973 -5.400 1.00 88.88 94 GLN A O 1
ATOM 743 N N . LYS A 1 95 ? 13.255 -8.054 -6.923 1.00 85.69 95 LYS A N 1
ATOM 744 C CA . LYS A 1 95 ? 12.395 -8.500 -8.033 1.00 85.69 95 LYS A CA 1
ATOM 745 C C . LYS A 1 95 ? 11.636 -9.798 -7.752 1.00 85.69 95 LYS A C 1
ATOM 747 O O . LYS A 1 95 ? 10.517 -9.961 -8.229 1.00 85.69 95 LYS A O 1
ATOM 752 N N . TRP A 1 96 ? 12.248 -10.725 -7.019 1.00 85.94 96 TRP A N 1
ATOM 753 C CA . TRP A 1 96 ? 11.638 -12.018 -6.706 1.00 85.94 96 TRP A CA 1
ATOM 754 C C . TRP A 1 96 ? 10.472 -11.863 -5.716 1.00 85.94 96 TRP A C 1
ATOM 756 O O . TRP A 1 96 ? 9.408 -12.439 -5.944 1.00 85.94 96 TRP A O 1
ATOM 766 N N . GLU A 1 97 ? 10.630 -11.021 -4.689 1.00 90.50 97 GLU A N 1
ATOM 767 C CA . GLU A 1 97 ? 9.564 -10.684 -3.734 1.00 90.50 97 GLU A CA 1
ATOM 768 C C . GLU A 1 97 ? 8.449 -9.901 -4.420 1.00 90.50 97 GLU A C 1
ATOM 770 O O . GLU A 1 97 ? 7.275 -10.226 -4.254 1.00 90.50 97 GLU A O 1
ATOM 775 N N . ALA A 1 98 ? 8.810 -8.929 -5.263 1.00 90.44 98 ALA A N 1
ATOM 776 C CA . ALA A 1 98 ? 7.848 -8.157 -6.042 1.00 90.44 98 ALA A CA 1
ATOM 777 C C . ALA A 1 98 ? 6.983 -9.068 -6.928 1.00 90.44 98 ALA A C 1
ATOM 779 O O . ALA A 1 98 ? 5.760 -8.946 -6.959 1.00 90.44 98 ALA A O 1
ATOM 780 N N . GLN A 1 99 ? 7.601 -10.043 -7.604 1.00 91.12 99 GLN A N 1
ATOM 781 C CA . GLN A 1 99 ? 6.871 -11.011 -8.419 1.00 91.12 99 GLN A CA 1
ATOM 782 C C . GLN A 1 99 ? 5.932 -11.889 -7.578 1.00 91.12 99 GLN A C 1
ATOM 784 O O . GLN A 1 99 ? 4.831 -12.207 -8.031 1.00 91.12 99 GLN A O 1
ATOM 789 N N . ALA A 1 100 ? 6.352 -12.299 -6.379 1.00 92.88 100 ALA A N 1
ATOM 790 C CA . ALA A 1 100 ? 5.500 -13.054 -5.465 1.00 92.88 100 ALA A CA 1
ATOM 791 C C . ALA A 1 100 ? 4.294 -12.217 -5.006 1.00 92.88 100 ALA A C 1
ATOM 793 O O . ALA A 1 100 ? 3.162 -12.700 -5.068 1.00 92.88 100 ALA A O 1
ATOM 794 N N . ALA A 1 101 ? 4.523 -10.951 -4.644 1.00 93.62 101 ALA A N 1
ATOM 795 C CA . ALA A 1 101 ? 3.480 -10.013 -4.239 1.00 93.62 101 ALA A CA 1
ATOM 796 C C . ALA A 1 101 ? 2.447 -9.787 -5.357 1.00 93.62 101 ALA A C 1
ATOM 798 O O . ALA A 1 101 ? 1.249 -9.957 -5.129 1.00 93.62 101 ALA A O 1
ATOM 799 N N . TYR A 1 102 ? 2.890 -9.535 -6.595 1.00 93.19 102 TYR A N 1
ATOM 800 C CA . TYR A 1 102 ? 1.977 -9.384 -7.733 1.00 93.19 102 TYR A CA 1
ATOM 801 C C . TYR A 1 102 ? 1.185 -10.653 -8.044 1.00 93.19 102 TYR A C 1
ATOM 803 O O . TYR A 1 102 ? 0.012 -10.574 -8.398 1.00 93.19 102 TYR A O 1
ATOM 811 N N . LYS A 1 103 ? 1.788 -11.841 -7.906 1.00 93.94 103 LYS A N 1
ATOM 812 C CA . LYS A 1 103 ? 1.065 -13.106 -8.108 1.00 93.94 103 LYS A CA 1
ATOM 813 C C . LYS A 1 103 ? -0.028 -13.311 -7.061 1.00 93.94 103 LYS A C 1
ATOM 815 O O . LYS A 1 103 ? -1.105 -13.775 -7.430 1.00 93.94 103 LYS A O 1
ATOM 820 N N . ALA A 1 104 ? 0.243 -12.960 -5.803 1.00 94.25 104 ALA A N 1
ATOM 821 C CA . ALA A 1 104 ? -0.730 -13.034 -4.718 1.00 94.25 104 ALA A CA 1
ATOM 822 C C . ALA A 1 104 ? -1.880 -12.028 -4.916 1.00 94.25 104 ALA A C 1
ATOM 824 O O . ALA A 1 104 ? -3.048 -12.415 -4.861 1.00 94.25 104 ALA A O 1
ATOM 825 N N . ALA A 1 105 ? -1.565 -10.774 -5.264 1.00 93.81 105 ALA A N 1
ATOM 826 C CA . ALA A 1 105 ? -2.568 -9.770 -5.625 1.00 93.81 105 ALA A CA 1
ATOM 827 C C . ALA A 1 105 ? -3.442 -10.246 -6.797 1.00 93.81 105 ALA A C 1
ATOM 829 O O . ALA A 1 105 ? -4.669 -10.206 -6.735 1.00 93.81 105 ALA A O 1
ATOM 830 N N . ARG A 1 106 ? -2.818 -10.806 -7.841 1.00 94.75 106 ARG A N 1
ATOM 831 C CA . ARG A 1 106 ? -3.517 -11.331 -9.018 1.00 94.75 106 ARG A CA 1
ATOM 832 C C . ARG A 1 106 ? -4.513 -12.438 -8.680 1.00 94.75 106 ARG A C 1
ATOM 834 O O . ARG A 1 106 ? -5.591 -12.464 -9.265 1.00 94.75 106 ARG A O 1
ATOM 841 N N . SER A 1 107 ? -4.169 -13.373 -7.786 1.00 94.62 107 SER A N 1
ATOM 842 C CA . SER A 1 107 ? -5.125 -14.410 -7.367 1.00 94.62 107 SER A CA 1
ATOM 843 C C . SER A 1 107 ? -6.347 -13.808 -6.682 1.00 94.62 107 SER A C 1
ATOM 845 O O . SER A 1 107 ? -7.462 -14.200 -7.005 1.00 94.62 107 SER A O 1
ATOM 847 N N . LEU A 1 108 ? -6.152 -12.807 -5.820 1.00 93.62 108 LEU A N 1
ATOM 848 C CA . LEU A 1 108 ? -7.256 -12.134 -5.139 1.00 93.62 108 LEU A CA 1
ATOM 849 C C . LEU A 1 108 ? -8.133 -11.351 -6.122 1.00 93.62 108 LEU A C 1
ATOM 851 O O . LEU A 1 108 ? -9.348 -11.526 -6.118 1.00 93.62 108 LEU A O 1
ATOM 855 N N . TYR A 1 109 ? -7.541 -10.567 -7.028 1.00 94.00 109 TYR A N 1
ATOM 856 C CA . TYR A 1 109 ? -8.301 -9.850 -8.058 1.00 94.00 109 TYR A CA 1
ATOM 857 C C . TYR A 1 109 ? -9.078 -10.790 -8.979 1.00 94.00 109 TYR A C 1
ATOM 859 O O . TYR A 1 109 ? -10.222 -10.506 -9.335 1.00 94.00 109 TYR A O 1
ATOM 867 N N . LYS A 1 110 ? -8.490 -11.938 -9.332 1.00 93.88 110 LYS A N 1
ATOM 868 C CA . LYS A 1 110 ? -9.174 -12.957 -10.130 1.00 93.88 110 LYS A CA 1
ATOM 869 C C . LYS A 1 110 ? -10.404 -13.500 -9.405 1.00 93.88 110 LYS A C 1
ATOM 871 O O . LYS A 1 110 ? -11.452 -13.632 -10.033 1.00 93.88 110 LYS A O 1
ATOM 876 N N . ASP A 1 111 ? -10.286 -13.775 -8.111 1.00 93.56 111 ASP A N 1
ATOM 877 C CA . ASP A 1 111 ? -11.401 -14.265 -7.300 1.00 93.56 111 ASP A CA 1
ATOM 878 C C . ASP A 1 111 ? -12.497 -13.207 -7.106 1.00 93.56 111 ASP A C 1
ATOM 880 O O . ASP A 1 111 ? -13.667 -13.553 -6.968 1.00 93.56 111 ASP A O 1
ATOM 884 N N . LEU A 1 112 ? -12.132 -11.922 -7.133 1.00 93.06 112 LEU A N 1
ATOM 885 C CA . LEU A 1 112 ? -13.062 -10.788 -7.101 1.00 93.06 112 LEU A CA 1
ATOM 886 C C . LEU A 1 112 ? -13.691 -10.474 -8.473 1.00 93.06 112 LEU A C 1
ATOM 888 O O . LEU A 1 112 ? -14.559 -9.610 -8.565 1.00 93.06 112 LEU A O 1
ATOM 892 N N . GLY A 1 113 ? -13.270 -11.151 -9.550 1.00 93.31 113 GLY A N 1
ATOM 893 C CA . GLY A 1 113 ? -13.749 -10.894 -10.914 1.00 93.31 113 GLY A CA 1
ATOM 894 C C . GLY A 1 113 ? -13.192 -9.613 -11.553 1.00 93.31 113 GLY A C 1
ATOM 895 O O . GLY A 1 113 ? -13.682 -9.173 -12.594 1.00 93.31 113 GLY A O 1
ATOM 896 N N . LEU A 1 114 ? -12.152 -9.031 -10.959 1.00 92.75 114 LEU A N 1
ATOM 897 C CA . LEU A 1 114 ? -11.530 -7.767 -11.346 1.00 92.75 114 LEU A CA 1
ATOM 898 C C . LEU A 1 114 ? -10.467 -7.985 -12.433 1.00 92.75 114 LEU A C 1
ATOM 900 O O . LEU A 1 114 ? -9.262 -8.010 -12.186 1.00 92.75 114 LEU A O 1
ATOM 904 N N . GLN A 1 115 ? -10.928 -8.218 -13.666 1.00 89.62 115 GLN A N 1
ATOM 905 C CA . GLN A 1 115 ? -10.048 -8.585 -14.786 1.00 89.62 115 GLN A CA 1
ATOM 906 C C . GLN A 1 115 ? -9.055 -7.479 -15.170 1.00 89.62 115 GLN A C 1
ATOM 90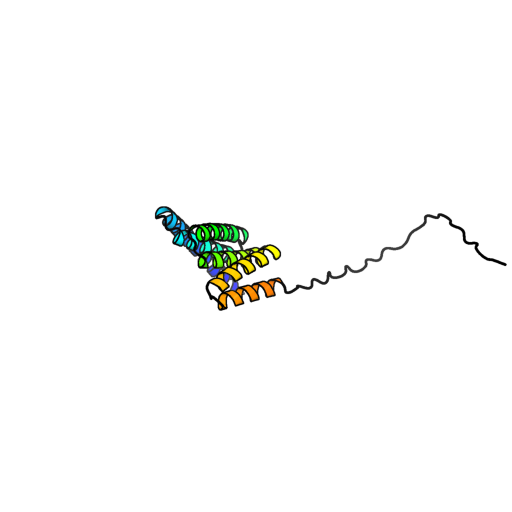8 O O . GLN A 1 115 ? -7.929 -7.785 -15.555 1.00 89.62 115 GLN A O 1
ATOM 913 N N . LYS A 1 116 ? -9.427 -6.201 -15.026 1.00 91.38 116 LYS A N 1
ATOM 914 C CA . LYS A 1 116 ? -8.527 -5.082 -15.352 1.00 91.38 116 LYS A CA 1
ATOM 915 C C . LYS A 1 116 ? -7.310 -5.071 -14.426 1.00 91.38 116 LYS A C 1
ATOM 917 O O . LYS A 1 116 ? -6.185 -4.854 -14.862 1.00 91.38 116 LYS A O 1
ATOM 922 N N . GLU A 1 117 ? -7.529 -5.347 -13.152 1.00 90.88 117 GLU A N 1
ATOM 923 C CA . GLU A 1 117 ? -6.525 -5.389 -12.097 1.00 90.88 117 GLU A CA 1
ATOM 924 C C . GLU A 1 117 ? -5.643 -6.642 -12.235 1.00 90.88 117 GLU A C 1
ATOM 926 O O . GLU A 1 117 ? -4.429 -6.593 -12.017 1.00 90.88 117 GLU A O 1
ATOM 931 N N . VAL A 1 118 ? -6.218 -7.758 -12.699 1.00 89.75 118 VAL A N 1
ATOM 932 C CA . VAL A 1 118 ? -5.457 -8.951 -13.106 1.00 89.75 118 VAL A CA 1
ATOM 933 C C . VAL A 1 118 ? -4.503 -8.627 -14.261 1.00 89.75 118 VAL A C 1
ATOM 935 O O . VAL A 1 118 ? -3.320 -8.964 -14.183 1.00 89.75 118 VAL A O 1
ATOM 938 N N . GLU A 1 119 ? -4.978 -7.939 -15.301 1.00 91.12 119 GLU A N 1
ATOM 939 C CA . GLU A 1 119 ? -4.150 -7.520 -16.440 1.00 91.12 119 GLU A CA 1
ATOM 940 C C . GLU A 1 119 ? -3.033 -6.553 -16.021 1.00 91.12 119 GLU A C 1
ATOM 942 O O . GLU A 1 119 ? -1.904 -6.649 -16.518 1.00 91.12 119 GLU A O 1
ATOM 947 N N . GLN A 1 120 ? -3.309 -5.655 -15.070 1.00 90.56 120 GLN A N 1
ATOM 948 C CA . GLN A 1 120 ? -2.293 -4.783 -14.476 1.00 90.56 120 GLN A CA 1
ATOM 949 C C . GLN A 1 120 ? -1.204 -5.594 -13.766 1.00 90.56 120 GLN A C 1
ATOM 951 O O . GLN A 1 120 ? -0.017 -5.359 -14.001 1.00 90.56 120 GLN A O 1
ATOM 956 N N . CYS A 1 121 ? -1.581 -6.593 -12.961 1.00 88.81 121 CYS A N 1
ATOM 957 C CA . CYS A 1 121 ? -0.621 -7.487 -12.309 1.00 88.81 121 CYS A CA 1
ATOM 958 C C . CYS A 1 121 ? 0.221 -8.263 -13.331 1.00 88.81 121 CYS A C 1
ATOM 960 O O . CYS A 1 121 ? 1.441 -8.359 -13.187 1.00 88.81 121 CYS A O 1
ATOM 962 N N . ASP A 1 122 ? -0.404 -8.800 -14.381 1.00 91.19 122 ASP A N 1
ATOM 963 C CA . ASP A 1 122 ? 0.301 -9.535 -15.434 1.00 91.19 122 ASP A CA 1
ATOM 964 C C . ASP A 1 122 ? 1.285 -8.631 -16.193 1.00 91.19 122 ASP A C 1
ATOM 966 O O . ASP A 1 122 ? 2.399 -9.054 -16.517 1.00 91.19 122 ASP A O 1
ATOM 970 N N . THR A 1 123 ? 0.908 -7.374 -16.437 1.00 91.06 123 THR A N 1
ATOM 971 C CA . THR A 1 123 ? 1.780 -6.372 -17.063 1.00 91.06 123 THR A CA 1
ATOM 972 C C . THR A 1 123 ? 2.970 -6.046 -16.164 1.00 91.06 123 THR A C 1
ATOM 974 O O . THR A 1 123 ? 4.111 -6.161 -16.613 1.00 91.06 123 THR A O 1
ATOM 977 N N . ALA A 1 124 ? 2.737 -5.770 -14.878 1.00 88.62 124 ALA A N 1
ATOM 978 C CA . ALA A 1 124 ? 3.799 -5.504 -13.908 1.00 88.62 124 ALA A CA 1
ATOM 979 C C . ALA A 1 124 ? 4.782 -6.687 -13.784 1.00 88.62 124 ALA A C 1
ATOM 981 O O . ALA A 1 124 ? 6.001 -6.505 -13.757 1.00 88.62 124 ALA A O 1
ATOM 982 N N . ILE A 1 125 ? 4.278 -7.927 -13.792 1.00 88.81 125 ILE A N 1
ATOM 983 C CA . ILE A 1 125 ? 5.117 -9.136 -13.784 1.00 88.81 125 ILE A CA 1
ATOM 984 C C . ILE A 1 125 ? 5.960 -9.247 -15.065 1.00 88.81 125 ILE A C 1
ATOM 986 O O . ILE A 1 125 ? 7.131 -9.633 -14.996 1.00 88.81 125 ILE A O 1
ATOM 990 N N . ARG A 1 126 ? 5.395 -8.924 -16.235 1.00 87.06 126 ARG A N 1
ATOM 991 C CA . ARG A 1 126 ? 6.129 -8.933 -17.514 1.00 87.06 126 ARG A CA 1
ATOM 992 C C . ARG A 1 126 ? 7.235 -7.881 -17.537 1.00 87.06 126 ARG A C 1
ATOM 994 O O . ARG A 1 126 ? 8.342 -8.194 -17.972 1.00 87.06 126 ARG A O 1
ATOM 1001 N N . GLU A 1 127 ? 6.962 -6.678 -17.040 1.00 85.31 127 GLU A N 1
ATOM 1002 C CA . GLU A 1 127 ? 7.941 -5.587 -16.952 1.00 85.31 127 GLU A CA 1
ATOM 1003 C C . GLU A 1 127 ? 9.111 -5.941 -16.027 1.00 85.31 127 GLU A C 1
ATOM 1005 O O . GLU A 1 127 ? 10.269 -5.722 -16.382 1.00 85.31 127 GLU A O 1
ATOM 1010 N N . LEU A 1 128 ? 8.844 -6.596 -14.890 1.00 82.12 128 LEU A N 1
ATOM 1011 C CA . LEU A 1 128 ? 9.899 -7.124 -14.015 1.00 82.12 128 LEU A CA 1
ATOM 1012 C C . LEU A 1 128 ? 10.795 -8.165 -14.708 1.00 82.12 128 LEU A C 1
ATOM 1014 O O . LEU A 1 128 ? 11.987 -8.267 -14.394 1.00 82.12 128 LEU A O 1
ATOM 1018 N N . GLY A 1 129 ? 10.209 -8.951 -15.618 1.00 67.06 129 GLY A N 1
ATOM 1019 C CA . GLY A 1 129 ? 10.856 -10.034 -16.358 1.00 67.06 129 GLY A CA 1
ATOM 1020 C C . GLY A 1 129 ? 11.616 -9.600 -17.615 1.00 67.06 129 GLY A C 1
ATOM 1021 O O . GLY A 1 129 ? 12.402 -10.395 -18.140 1.00 67.06 129 GLY A O 1
ATOM 1022 N N . GLN A 1 130 ? 11.443 -8.363 -18.100 1.00 58.03 130 GLN A N 1
ATOM 1023 C CA . GLN A 1 130 ? 12.268 -7.848 -19.191 1.00 58.03 130 GLN A CA 1
ATOM 1024 C C . GLN A 1 130 ? 13.710 -7.693 -18.700 1.00 58.03 130 GLN A C 1
ATOM 1026 O O . GLN A 1 130 ? 14.059 -6.814 -17.910 1.00 58.03 130 GLN A O 1
ATOM 1031 N N . LYS A 1 131 ? 14.574 -8.597 -19.173 1.00 48.59 131 LYS A N 1
ATOM 1032 C CA . LYS A 1 131 ? 16.023 -8.482 -19.040 1.00 48.59 131 LYS A CA 1
ATOM 1033 C C . LYS A 1 131 ? 16.437 -7.098 -19.548 1.00 48.59 131 LYS A C 1
ATOM 1035 O O . LYS A 1 131 ? 16.486 -6.882 -20.756 1.00 48.59 131 LYS A O 1
ATOM 1040 N N . VAL A 1 132 ? 16.899 -6.220 -18.660 1.00 42.62 132 VAL A N 1
ATOM 1041 C CA . VAL A 1 132 ? 18.097 -5.463 -19.021 1.00 42.62 132 VAL A CA 1
ATOM 1042 C C . VAL A 1 132 ? 19.148 -6.547 -19.188 1.00 42.62 132 VAL A C 1
ATOM 1044 O O . VAL A 1 132 ? 19.660 -7.090 -18.208 1.00 42.62 132 VAL A O 1
ATOM 1047 N N . VAL A 1 133 ? 19.379 -6.965 -20.432 1.00 39.78 133 VAL A N 1
ATOM 1048 C CA . VAL A 1 133 ? 20.580 -7.710 -20.775 1.00 39.78 133 VAL A CA 1
ATOM 1049 C C . VAL A 1 133 ? 21.710 -6.724 -20.513 1.00 39.78 133 VAL A C 1
ATOM 1051 O O . VAL A 1 133 ? 22.142 -5.992 -21.397 1.00 39.78 133 VAL A O 1
ATOM 1054 N N . VAL A 1 134 ? 22.167 -6.658 -19.264 1.00 43.25 134 VAL A N 1
ATOM 1055 C CA . VAL A 1 134 ? 23.512 -6.194 -18.981 1.00 43.25 134 VAL A CA 1
ATOM 1056 C C . VAL A 1 134 ? 24.375 -7.290 -19.575 1.00 43.25 134 VAL A C 1
ATOM 1058 O O . VAL A 1 134 ? 24.666 -8.288 -18.924 1.00 43.25 134 VAL A O 1
ATOM 1061 N N . ILE A 1 135 ? 24.709 -7.157 -20.859 1.00 35.06 135 ILE A N 1
ATOM 1062 C CA . ILE A 1 135 ? 25.909 -7.800 -21.367 1.00 35.06 135 ILE A CA 1
ATOM 1063 C C . ILE A 1 135 ? 26.997 -7.178 -20.493 1.00 35.06 135 ILE A C 1
ATOM 1065 O O . ILE A 1 135 ? 27.165 -5.955 -20.565 1.00 35.06 135 ILE A O 1
ATOM 1069 N N . PRO A 1 136 ? 27.666 -7.930 -19.600 1.00 32.97 136 PRO A N 1
ATOM 1070 C CA . PRO A 1 136 ? 28.802 -7.374 -18.894 1.00 32.97 136 PRO A CA 1
ATOM 1071 C C . PRO A 1 136 ? 29.760 -6.913 -19.985 1.00 32.97 136 PRO A C 1
ATOM 1073 O O . PRO A 1 136 ? 30.241 -7.722 -20.780 1.00 32.97 136 PRO A O 1
ATOM 1076 N N . LYS A 1 137 ? 29.934 -5.591 -20.096 1.00 40.72 137 LYS A N 1
ATOM 1077 C CA . LYS A 1 137 ? 30.881 -4.977 -21.017 1.00 40.72 137 LYS A CA 1
ATOM 1078 C C . LYS A 1 137 ? 32.216 -5.614 -20.665 1.00 40.72 137 LYS A C 1
ATOM 1080 O O . LYS A 1 137 ? 32.735 -5.359 -19.581 1.00 40.72 137 LYS A O 1
ATOM 1085 N N . GLN A 1 138 ? 32.678 -6.530 -21.517 1.00 41.38 138 GLN A N 1
ATOM 1086 C CA . GLN A 1 138 ? 33.951 -7.209 -21.338 1.00 41.38 138 GLN A CA 1
ATOM 1087 C C . GLN A 1 138 ? 34.981 -6.122 -21.056 1.00 41.38 138 GLN A C 1
ATOM 1089 O O . GLN A 1 138 ? 35.132 -5.184 -21.845 1.00 41.38 138 GLN A O 1
ATOM 1094 N N . ALA A 1 139 ? 35.598 -6.193 -19.877 1.00 34.59 139 ALA A N 1
ATOM 1095 C CA . ALA A 1 139 ? 36.693 -5.310 -19.535 1.00 34.59 139 ALA A CA 1
ATOM 1096 C C . ALA A 1 139 ? 37.746 -5.441 -20.649 1.00 34.59 139 ALA A C 1
ATOM 1098 O O . ALA A 1 139 ? 38.035 -6.570 -21.060 1.00 34.59 139 ALA A O 1
ATOM 1099 N N . PRO A 1 140 ? 38.281 -4.331 -21.186 1.00 34.72 140 PRO A N 1
ATOM 1100 C CA . PRO A 1 140 ? 39.314 -4.416 -22.202 1.00 34.72 140 PRO A CA 1
ATOM 1101 C C . PRO A 1 140 ? 40.483 -5.21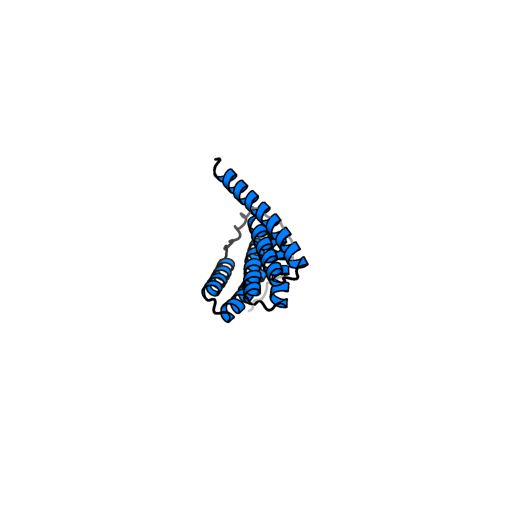2 -21.621 1.00 34.72 140 PRO A C 1
ATOM 1103 O O . PRO A 1 140 ? 40.944 -4.927 -20.515 1.00 34.72 140 PRO A O 1
ATOM 1106 N N . ALA A 1 141 ? 40.909 -6.242 -22.352 1.00 43.50 141 ALA A N 1
ATOM 1107 C CA . ALA A 1 141 ? 42.053 -7.064 -22.004 1.00 43.50 141 ALA A CA 1
ATOM 1108 C C . ALA A 1 141 ? 43.295 -6.167 -21.910 1.00 43.50 141 ALA A C 1
ATOM 1110 O O . ALA A 1 141 ? 43.903 -5.806 -22.916 1.00 43.50 141 ALA A O 1
ATOM 1111 N N . ILE A 1 142 ? 43.641 -5.772 -20.687 1.00 40.34 142 ILE A N 1
ATOM 1112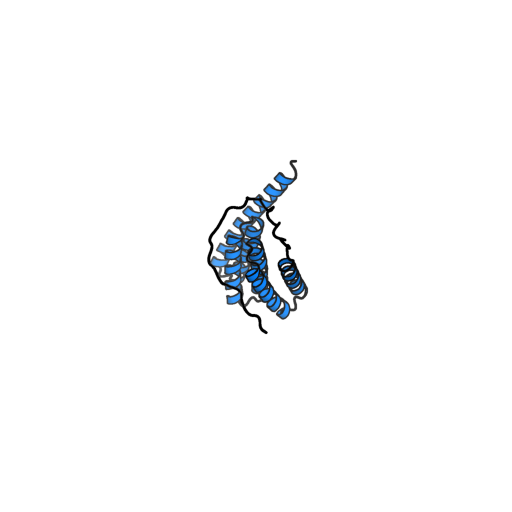 C CA . ILE A 1 142 ? 44.911 -5.132 -20.373 1.00 40.34 142 ILE A CA 1
ATOM 1113 C C . ILE A 1 142 ? 45.999 -6.191 -20.520 1.00 40.34 142 ILE A C 1
ATOM 1115 O O . ILE A 1 142 ? 46.102 -7.126 -19.727 1.00 40.34 142 ILE A O 1
ATOM 1119 N N . GLY A 1 143 ? 46.763 -6.056 -21.603 1.00 43.38 143 GLY A N 1
ATOM 1120 C CA . GLY A 1 143 ? 47.969 -6.824 -21.853 1.00 43.38 143 GLY A CA 1
ATOM 1121 C C . GLY A 1 143 ? 48.972 -6.648 -20.715 1.00 43.38 143 GLY A C 1
ATOM 1122 O O . GLY A 1 143 ? 49.257 -5.533 -20.283 1.00 43.38 143 GLY A O 1
ATOM 1123 N N . GLY A 1 144 ? 49.503 -7.774 -20.251 1.00 33.53 144 GLY A N 1
ATOM 1124 C CA . GLY A 1 144 ? 50.611 -7.867 -19.312 1.00 33.53 144 GLY A CA 1
ATOM 1125 C C . GLY A 1 144 ? 51.438 -9.101 -19.663 1.00 33.53 144 GLY A C 1
ATOM 1126 O O . GLY A 1 144 ? 50.921 -10.213 -19.705 1.00 33.53 144 GLY A O 1
ATOM 1127 N N . GLU A 1 145 ? 52.696 -8.851 -19.994 1.00 35.00 145 GLU A N 1
ATOM 1128 C CA . GLU A 1 145 ? 53.705 -9.720 -20.603 1.00 35.00 145 GLU A CA 1
ATOM 1129 C C . GLU A 1 145 ? 54.156 -10.967 -19.795 1.00 35.00 145 GLU A C 1
ATOM 1131 O O . GLU A 1 145 ? 53.808 -11.133 -18.624 1.00 35.00 145 GLU A O 1
ATOM 1136 N N . PRO A 1 146 ? 54.951 -11.870 -20.418 1.00 49.12 146 PRO A N 1
ATOM 1137 C CA . PRO A 1 146 ? 55.207 -13.231 -19.950 1.00 49.12 146 PRO A CA 1
ATOM 1138 C C . PRO A 1 146 ? 56.491 -13.365 -19.111 1.00 49.12 146 PRO A C 1
ATOM 1140 O O . PRO A 1 146 ? 57.518 -12.782 -19.438 1.00 49.12 146 PRO A O 1
ATOM 1143 N N . SER A 1 147 ? 56.506 -14.241 -18.095 1.00 33.47 147 SER A N 1
ATOM 1144 C CA . SER A 1 147 ? 57.759 -14.767 -17.506 1.00 33.47 147 SER A CA 1
ATOM 1145 C C . SER A 1 147 ? 57.495 -15.942 -16.546 1.00 33.47 147 SER A C 1
ATOM 1147 O O . SER A 1 147 ? 56.970 -15.765 -15.456 1.00 33.47 147 SER A O 1
ATOM 1149 N N . LYS A 1 148 ? 57.714 -17.184 -16.998 1.00 39.84 148 LYS A N 1
ATOM 1150 C CA . LYS A 1 148 ? 58.875 -18.075 -16.734 1.00 39.84 148 LYS A CA 1
ATOM 1151 C C . LYS A 1 148 ? 58.630 -19.182 -15.689 1.00 39.84 148 LYS A C 1
ATOM 1153 O O . LYS A 1 148 ? 58.587 -18.956 -14.492 1.00 39.84 148 LYS A O 1
ATOM 1158 N N . LYS A 1 149 ? 58.718 -20.409 -16.223 1.00 38.81 149 LYS A N 1
ATOM 1159 C CA . LYS A 1 149 ? 59.405 -21.604 -15.691 1.00 38.81 149 LYS A CA 1
ATOM 1160 C C . LYS A 1 149 ? 58.916 -22.203 -14.360 1.00 38.81 149 LYS A C 1
ATOM 1162 O O . LYS A 1 149 ? 59.352 -21.800 -13.288 1.00 38.81 149 LYS A O 1
ATOM 1167 N N . ARG A 1 150 ? 58.341 -23.410 -14.456 1.00 33.97 150 ARG A N 1
ATOM 1168 C CA . ARG A 1 150 ? 58.900 -24.554 -13.713 1.00 33.97 150 ARG A CA 1
ATOM 1169 C C . ARG A 1 150 ? 58.689 -25.884 -14.434 1.00 33.97 150 ARG A C 1
ATOM 1171 O O . ARG A 1 150 ? 57.584 -26.302 -14.748 1.00 33.97 150 ARG A O 1
ATOM 1178 N N . SER A 1 151 ? 59.820 -26.513 -14.704 1.00 38.62 151 SER A N 1
ATOM 1179 C CA . SER A 1 151 ? 60.013 -27.842 -15.255 1.00 38.62 151 SER A CA 1
ATOM 1180 C C . SER A 1 151 ? 59.450 -28.933 -14.342 1.00 38.62 151 SER A C 1
ATOM 1182 O O . SER A 1 151 ? 59.636 -28.867 -13.129 1.00 38.62 151 SER A O 1
ATOM 1184 N N . ARG A 1 152 ? 58.875 -29.993 -14.932 1.00 38.03 152 ARG A N 1
ATOM 1185 C CA . ARG A 1 152 ? 59.021 -31.387 -14.464 1.00 38.03 152 ARG A CA 1
ATOM 1186 C C . ARG A 1 152 ? 58.511 -32.389 -15.513 1.00 38.03 152 ARG A C 1
ATOM 1188 O O . ARG A 1 152 ? 57.324 -32.625 -15.666 1.00 38.03 152 ARG A O 1
A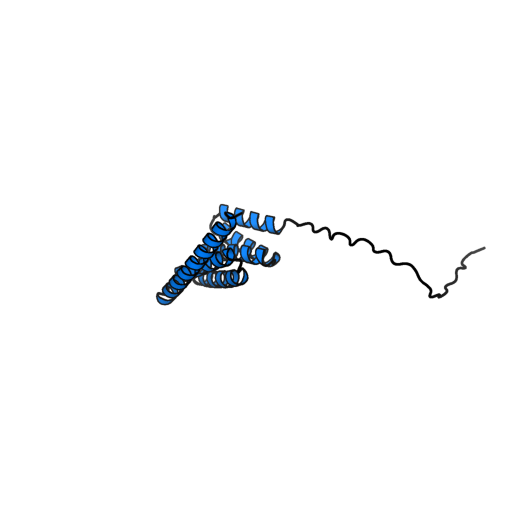TOM 1195 N N . ARG A 1 153 ? 59.495 -32.947 -16.226 1.00 41.94 153 ARG A N 1
ATOM 1196 C CA . ARG A 1 153 ? 59.607 -34.295 -16.815 1.00 41.94 153 ARG A CA 1
ATOM 1197 C C . ARG A 1 153 ? 58.353 -35.187 -16.770 1.00 41.94 153 ARG A C 1
ATOM 1199 O O . ARG A 1 153 ? 58.015 -35.651 -15.687 1.00 41.94 153 ARG A O 1
ATOM 1206 N N . ARG A 1 154 ? 57.884 -35.647 -17.940 1.00 40.44 154 ARG A N 1
ATOM 1207 C CA . ARG A 1 154 ? 57.586 -37.074 -18.203 1.00 40.44 154 ARG A CA 1
ATOM 1208 C C . ARG A 1 154 ? 57.918 -37.431 -19.661 1.00 40.44 154 ARG A C 1
ATOM 1210 O O . ARG A 1 154 ? 57.707 -36.638 -20.568 1.00 40.44 154 ARG A O 1
ATOM 1217 N N . ARG A 1 155 ? 58.560 -38.590 -19.817 1.00 43.69 155 ARG A N 1
ATOM 1218 C CA . ARG A 1 155 ? 59.186 -39.150 -21.028 1.00 43.69 155 ARG A CA 1
ATOM 1219 C C . ARG A 1 155 ? 58.133 -39.604 -22.055 1.00 43.69 155 ARG A C 1
ATOM 1221 O O . ARG A 1 155 ? 57.116 -40.129 -21.613 1.00 43.69 155 ARG A O 1
ATOM 1228 N N . PRO A 1 156 ? 58.426 -39.589 -23.367 1.00 48.59 156 PRO A N 1
ATOM 1229 C CA . PRO A 1 156 ? 57.726 -40.437 -24.323 1.00 48.59 156 PRO A CA 1
ATOM 1230 C C . PRO A 1 156 ? 58.693 -41.468 -24.919 1.00 48.59 156 PRO A C 1
ATOM 1232 O O . PRO A 1 156 ? 59.687 -41.074 -25.518 1.00 48.59 156 PRO A O 1
ATOM 1235 N N . LYS A 1 157 ? 58.409 -42.767 -24.771 1.00 42.94 157 LYS A N 1
ATOM 1236 C CA . LYS A 1 157 ? 58.800 -43.811 -25.739 1.00 42.94 157 LYS A CA 1
ATOM 1237 C C . LYS A 1 157 ? 57.834 -44.992 -25.611 1.00 42.94 157 LYS A C 1
ATOM 1239 O O . LYS A 1 157 ? 57.947 -45.779 -24.680 1.00 42.94 157 LYS A O 1
ATOM 1244 N N . TRP A 1 158 ? 56.905 -45.078 -26.553 1.00 39.25 158 TRP A N 1
ATOM 1245 C CA . TRP A 1 158 ? 56.210 -46.299 -26.953 1.00 39.25 158 TRP A CA 1
ATOM 1246 C C . TRP A 1 158 ? 56.314 -46.345 -28.473 1.00 39.25 158 TRP A C 1
ATOM 1248 O O . TRP A 1 158 ? 55.829 -45.412 -29.091 1.00 39.25 158 TRP A O 1
ATOM 1258 N N . PHE A 1 159 ? 57.023 -47.337 -29.011 1.00 45.12 159 PHE A N 1
ATOM 1259 C CA . PHE A 1 159 ? 57.014 -47.913 -30.374 1.00 45.12 159 PHE A CA 1
ATOM 1260 C C . PHE A 1 159 ? 58.200 -48.907 -30.361 1.00 45.12 159 PHE A C 1
ATOM 1262 O O . PHE A 1 159 ? 59.285 -48.522 -29.935 1.00 45.12 159 PHE A O 1
ATOM 1269 N N . GLY A 1 160 ? 58.097 -50.201 -30.660 1.00 49.75 160 GLY A N 1
ATOM 1270 C CA . GLY A 1 160 ? 57.080 -50.935 -31.405 1.00 49.75 160 GLY A CA 1
ATOM 1271 C C . GLY A 1 160 ? 57.669 -51.346 -32.754 1.00 49.75 160 GLY A C 1
ATOM 1272 O O . GLY A 1 160 ? 57.508 -50.576 -33.690 1.00 49.75 160 GLY A O 1
ATOM 1273 N N . PHE A 1 161 ? 58.287 -52.538 -32.781 1.00 47.75 161 PHE A N 1
ATOM 1274 C CA . PHE A 1 161 ? 58.875 -53.272 -33.919 1.00 47.75 161 PHE A CA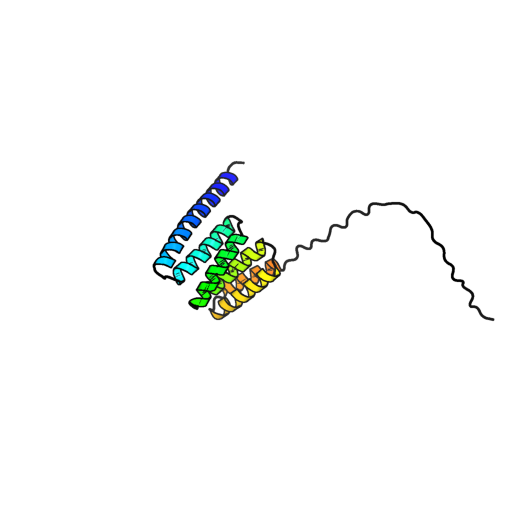 1
ATOM 1275 C C . PHE A 1 161 ? 60.148 -52.722 -34.576 1.00 47.75 161 PHE A C 1
ATOM 1277 O O . PHE A 1 161 ? 60.189 -51.537 -34.962 1.00 47.75 161 PHE A O 1
#

Radius of gyration: 27.52 Å; chains: 1; bounding box: 74×80×52 Å

pLDDT: mean 78.96, std 21.1, range [32.97, 95.69]

Foldseek 3Di:
DPPVVVVVVVLLVVLVVLLVVLVVQLVVCVVVVVLLSNLVSLQSNLVSCVSVVVLVSSLVSLVSSLVSCVVVVVLLSNLSSLQSNLVSCVSVVVLVSSLVSLVSSLVSCVVVVNVVSNVVSVVSNVVSVPDPPPPVPPDPPDDDDDDDDDDDDDDDDDDDD